Protein AF-A0AAV4X9Y1-F1 (afdb_monomer)

Foldseek 3Di:
DDDDPDDDDPPDQQDPPDPPDRWAFPDWDDDDQWIWTQTPVRDTDIDGHDPDPFDFPDWDDPVVVQWIWTDGQQWTFIARNPPRDTDPDDDTGGQFPDKDFQPDPPDPDPLNGWIWTDHVPDTDTDD

Mean predicted aligned error: 12.54 Å

Secondary structure (DSSP, 8-state):
----------SSS---SBTTB-PPEEEEEEETTEEEEEETTS-EEEEE-----S-EEEEEEEGGGTEEEEEETTEEEEEETTT-PBP--S---BSEEEEEE-----SS-TTTT-EEEEETTEEEEE-

Radius of gyration: 18.81 Å; Cα contacts (8 Å, |Δi|>4): 196; chains: 1; bounding box: 48×32×61 Å

Structure (mmCIF, N/CA/C/O backbone):
data_AF-A0AAV4X9Y1-F1
#
_entry.id   AF-A0AAV4X9Y1-F1
#
loop_
_atom_site.group_PDB
_atom_site.id
_atom_site.type_symbol
_atom_site.label_atom_id
_atom_site.label_alt_id
_atom_site.label_comp_id
_atom_site.label_asym_id
_atom_site.label_entity_id
_atom_site.label_seq_id
_atom_site.pdbx_PDB_ins_code
_atom_site.Cartn_x
_atom_site.Cartn_y
_atom_site.Cartn_z
_atom_site.occupancy
_atom_site.B_iso_or_equiv
_atom_site.auth_seq_id
_atom_site.auth_comp_id
_atom_site.auth_asym_id
_atom_site.auth_atom_id
_atom_site.pdbx_PDB_model_num
ATOM 1 N N . MET A 1 1 ? 11.148 -13.632 30.028 1.00 39.12 1 MET A N 1
ATOM 2 C CA . MET A 1 1 ? 10.517 -14.683 29.201 1.00 39.12 1 MET A CA 1
ATOM 3 C C . MET A 1 1 ? 10.091 -14.041 27.893 1.00 39.12 1 MET A C 1
ATOM 5 O O . MET A 1 1 ? 9.369 -13.057 27.951 1.00 39.12 1 MET A O 1
ATOM 9 N N . THR A 1 2 ? 10.579 -14.520 26.749 1.00 43.28 2 THR A N 1
ATOM 10 C CA . THR A 1 2 ? 10.185 -14.026 25.421 1.00 43.28 2 THR A CA 1
ATOM 11 C C . THR A 1 2 ? 9.237 -15.043 24.791 1.00 43.28 2 THR A C 1
ATOM 13 O O . THR A 1 2 ? 9.587 -16.207 24.622 1.00 43.28 2 THR A O 1
ATOM 16 N N . VAL A 1 3 ? 8.006 -14.624 24.504 1.00 45.28 3 VAL A N 1
ATOM 17 C CA . VAL A 1 3 ? 7.013 -15.457 23.816 1.00 45.28 3 VAL A CA 1
ATOM 18 C C . VAL A 1 3 ? 7.134 -15.163 22.326 1.00 45.28 3 VAL A C 1
ATOM 20 O O . VAL A 1 3 ? 6.865 -14.043 21.900 1.00 45.28 3 VAL A O 1
ATOM 23 N N . LYS A 1 4 ? 7.564 -16.150 21.536 1.00 42.88 4 LYS A N 1
ATOM 24 C CA . LYS A 1 4 ? 7.565 -16.066 20.071 1.00 42.88 4 LYS A CA 1
ATOM 25 C C . LYS A 1 4 ? 6.258 -16.691 19.574 1.00 42.88 4 LYS A C 1
ATOM 27 O O . LYS A 1 4 ? 6.079 -17.896 19.701 1.00 42.88 4 LYS A O 1
ATOM 32 N N . ALA A 1 5 ? 5.318 -15.863 19.114 1.00 62.59 5 ALA A N 1
ATOM 33 C CA . ALA A 1 5 ? 3.962 -16.304 18.768 1.00 62.59 5 ALA A CA 1
ATOM 34 C C . ALA A 1 5 ? 3.871 -16.983 17.388 1.00 62.59 5 ALA A C 1
ATOM 36 O O . ALA A 1 5 ? 3.032 -17.856 17.193 1.00 62.59 5 ALA A O 1
ATOM 37 N N . PHE A 1 6 ? 4.728 -16.597 16.441 1.00 53.50 6 PHE A N 1
ATOM 38 C CA . PHE A 1 6 ? 4.834 -17.211 15.118 1.00 53.50 6 PHE A CA 1
ATOM 39 C C . PHE A 1 6 ? 6.175 -16.854 14.468 1.00 53.50 6 PHE A C 1
ATOM 41 O O . PHE A 1 6 ? 6.837 -15.891 14.866 1.00 53.50 6 PHE A O 1
ATOM 48 N N . ASP A 1 7 ? 6.551 -17.630 13.455 1.00 51.91 7 ASP A N 1
ATOM 49 C CA . ASP A 1 7 ? 7.660 -17.321 12.561 1.00 51.91 7 ASP A CA 1
ATOM 50 C C . ASP A 1 7 ? 7.124 -16.626 11.305 1.00 51.91 7 ASP A C 1
ATOM 52 O O . ASP A 1 7 ? 6.145 -17.066 10.698 1.00 51.91 7 ASP A O 1
ATOM 56 N N . LEU A 1 8 ? 7.759 -15.520 10.920 1.00 46.84 8 LEU A N 1
ATOM 57 C CA . LEU A 1 8 ? 7.492 -14.877 9.640 1.00 46.84 8 LEU A CA 1
ATOM 58 C C . LEU A 1 8 ? 8.084 -15.752 8.533 1.00 46.84 8 LEU A C 1
ATOM 60 O O . LEU A 1 8 ? 9.302 -15.878 8.415 1.00 46.84 8 LEU A O 1
ATOM 64 N N . VAL A 1 9 ? 7.216 -16.353 7.723 1.00 52.69 9 VAL A N 1
ATOM 65 C CA . VAL A 1 9 ? 7.615 -17.092 6.524 1.00 52.69 9 VAL A CA 1
ATOM 66 C C . VAL A 1 9 ? 7.432 -16.167 5.321 1.00 52.69 9 VAL A C 1
ATOM 68 O O . VAL A 1 9 ? 6.311 -15.713 5.078 1.00 52.69 9 VAL A O 1
ATOM 71 N N . PRO A 1 10 ? 8.497 -15.857 4.561 1.00 51.47 10 PRO A N 1
ATOM 72 C CA . PRO A 1 10 ? 8.371 -15.079 3.337 1.00 51.47 10 PRO A CA 1
ATOM 73 C C . PRO A 1 10 ? 7.415 -15.779 2.362 1.00 51.47 10 PRO A C 1
ATOM 75 O O . PRO A 1 10 ? 7.686 -16.889 1.914 1.00 51.47 10 PRO A O 1
ATOM 78 N N . ALA A 1 11 ? 6.291 -15.135 2.037 1.00 48.62 11 ALA A N 1
ATOM 79 C CA . ALA A 1 11 ? 5.310 -15.673 1.088 1.00 48.62 11 ALA A CA 1
ATOM 80 C C . ALA A 1 11 ? 5.760 -15.541 -0.382 1.00 48.62 11 ALA A C 1
ATOM 82 O O . ALA A 1 11 ? 5.211 -16.195 -1.262 1.00 48.62 11 ALA A O 1
ATOM 83 N N . VAL A 1 12 ? 6.762 -14.695 -0.641 1.00 52.09 12 VAL A N 1
ATOM 84 C CA . VAL A 1 12 ? 7.398 -14.470 -1.945 1.00 52.09 12 VAL A CA 1
ATOM 85 C C . VAL A 1 12 ? 8.909 -14.571 -1.756 1.00 52.09 12 VAL A C 1
ATOM 87 O O . VAL A 1 12 ? 9.444 -14.082 -0.756 1.00 52.09 12 VAL A O 1
ATOM 90 N N . GLU A 1 13 ? 9.602 -15.206 -2.705 1.00 49.47 13 GLU A N 1
ATOM 91 C CA . GLU A 1 13 ? 11.065 -15.217 -2.743 1.00 49.47 13 GLU A CA 1
ATOM 92 C C . GLU A 1 13 ? 11.581 -13.774 -2.737 1.00 49.47 13 GLU A C 1
ATOM 94 O O . GLU A 1 13 ? 11.299 -13.013 -3.656 1.00 49.47 13 GLU A O 1
ATOM 99 N N . ARG A 1 14 ? 12.272 -13.410 -1.646 1.00 49.88 14 ARG A N 1
ATOM 100 C CA . ARG A 1 14 ? 13.021 -12.163 -1.395 1.00 49.88 14 ARG A CA 1
ATOM 101 C C . ARG A 1 14 ? 12.852 -11.100 -2.487 1.00 49.88 14 ARG A C 1
ATOM 103 O O . ARG A 1 14 ? 13.540 -11.135 -3.504 1.00 49.88 14 ARG A O 1
ATOM 110 N N . VAL A 1 15 ? 11.984 -10.125 -2.232 1.00 46.59 15 VAL A N 1
ATOM 111 C CA . VAL A 1 15 ? 11.816 -8.963 -3.110 1.00 46.59 15 VAL A CA 1
ATOM 112 C C . VAL A 1 15 ? 13.149 -8.210 -3.174 1.00 46.59 15 VAL A C 1
ATOM 114 O O . VAL A 1 15 ? 13.586 -7.630 -2.181 1.00 46.59 15 VAL A O 1
ATOM 117 N N . SER A 1 16 ? 13.822 -8.236 -4.325 1.00 49.78 16 SER A N 1
ATOM 118 C CA . SER A 1 16 ? 14.954 -7.355 -4.605 1.00 49.78 16 SER A CA 1
ATOM 119 C C . SER A 1 16 ? 14.402 -5.986 -4.988 1.00 49.78 16 SER A C 1
ATOM 121 O O . SER A 1 16 ? 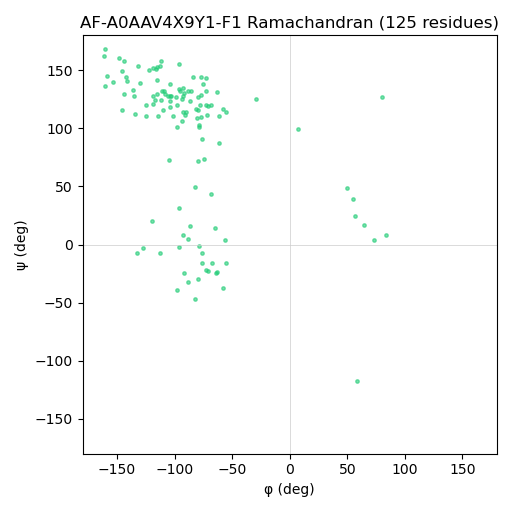13.917 -5.791 -6.100 1.00 49.78 16 SER A O 1
ATOM 123 N N . TRP A 1 17 ? 14.449 -5.035 -4.058 1.00 52.91 17 TRP A N 1
ATOM 124 C CA . TRP A 1 17 ? 13.956 -3.666 -4.274 1.00 52.91 17 TRP A CA 1
ATOM 125 C C . TRP A 1 17 ? 14.812 -2.892 -5.292 1.00 52.91 17 TRP A C 1
ATOM 127 O O . TRP A 1 17 ? 14.384 -1.879 -5.835 1.00 52.91 17 TRP A O 1
ATOM 137 N N . THR A 1 18 ? 16.017 -3.394 -5.570 1.00 48.19 18 THR A N 1
ATOM 138 C CA . THR A 1 18 ? 16.929 -2.968 -6.635 1.00 48.19 18 THR A CA 1
ATOM 139 C C . THR A 1 18 ? 17.666 -4.210 -7.145 1.00 48.19 18 THR A C 1
ATOM 141 O O . THR A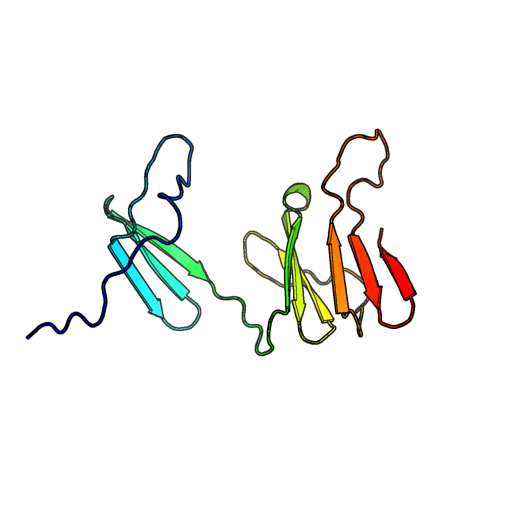 1 18 ? 17.917 -5.119 -6.351 1.00 48.19 18 THR A O 1
ATOM 144 N N . ASP A 1 19 ? 18.052 -4.258 -8.425 1.00 52.06 19 ASP A N 1
ATOM 145 C CA . ASP A 1 19 ? 18.670 -5.420 -9.109 1.00 52.06 19 ASP A CA 1
ATOM 146 C C . ASP A 1 19 ? 19.962 -5.985 -8.466 1.00 52.06 19 ASP A C 1
ATOM 148 O O . ASP A 1 19 ? 20.596 -6.889 -9.010 1.00 52.06 19 ASP A O 1
ATOM 152 N N . LYS A 1 20 ? 20.404 -5.465 -7.313 1.00 51.91 20 LYS A N 1
ATOM 153 C CA . LYS A 1 20 ? 21.659 -5.853 -6.657 1.00 51.91 20 LYS A CA 1
ATOM 154 C C . LYS A 1 20 ? 21.569 -6.145 -5.158 1.00 51.91 20 LYS A C 1
ATOM 156 O O . LYS A 1 20 ? 22.556 -6.634 -4.615 1.00 51.91 20 LYS A O 1
ATOM 161 N N . VAL A 1 21 ? 20.438 -5.911 -4.483 1.00 55.72 21 VAL A N 1
ATOM 162 C CA . VAL A 1 21 ? 20.337 -6.137 -3.027 1.00 55.72 21 VAL A CA 1
ATOM 163 C C . VAL A 1 21 ? 19.182 -7.079 -2.707 1.00 55.72 21 VAL A C 1
ATOM 165 O O . VAL A 1 21 ? 18.008 -6.739 -2.851 1.00 55.72 21 VAL A O 1
ATOM 168 N N . LYS A 1 22 ? 19.533 -8.291 -2.269 1.00 61.91 22 LYS A N 1
ATOM 169 C CA . LYS A 1 22 ? 18.597 -9.238 -1.658 1.00 61.91 22 LYS A CA 1
ATOM 170 C C . LYS A 1 22 ? 18.320 -8.763 -0.234 1.00 61.91 22 LYS A C 1
ATOM 172 O O . LYS A 1 22 ? 19.060 -9.139 0.659 1.00 61.91 22 LYS A O 1
ATOM 177 N N . THR A 1 23 ? 17.292 -7.946 -0.042 1.00 68.31 23 THR A N 1
ATOM 178 C CA . THR A 1 23 ? 16.899 -7.471 1.290 1.00 68.31 23 THR A CA 1
ATOM 179 C C . THR A 1 23 ? 16.148 -8.568 2.044 1.00 68.31 23 THR A C 1
ATOM 181 O O . THR A 1 23 ? 15.190 -9.144 1.519 1.00 68.31 23 THR A O 1
ATOM 184 N N . VAL A 1 24 ? 16.568 -8.868 3.274 1.00 80.56 24 VAL A N 1
ATOM 185 C CA . VAL A 1 24 ? 15.875 -9.815 4.165 1.00 80.56 24 VAL A CA 1
ATOM 186 C C . VAL A 1 24 ? 15.109 -9.040 5.231 1.00 80.56 24 VAL A C 1
ATOM 188 O O . VAL A 1 24 ? 15.695 -8.249 5.961 1.00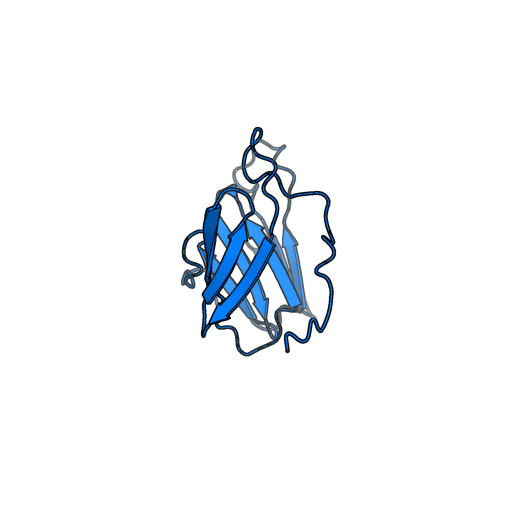 80.56 24 VAL A O 1
ATOM 191 N N . VAL A 1 25 ? 13.796 -9.263 5.327 1.00 86.62 25 VAL A N 1
ATOM 192 C CA . VAL A 1 25 ? 12.965 -8.693 6.398 1.00 86.62 25 VAL A CA 1
ATOM 193 C C . VAL A 1 25 ? 13.174 -9.504 7.676 1.00 86.62 25 VAL A C 1
ATOM 195 O O . VAL A 1 25 ? 12.888 -10.698 7.694 1.00 86.62 25 VAL A O 1
ATOM 198 N N . GLU A 1 26 ? 13.650 -8.854 8.734 1.00 89.12 26 GLU A N 1
ATOM 199 C CA . GLU A 1 26 ? 13.896 -9.456 10.055 1.00 89.12 26 GLU A CA 1
ATOM 200 C C . GLU A 1 26 ? 12.736 -9.192 11.019 1.00 89.12 26 GLU A C 1
ATOM 202 O O . GLU A 1 26 ? 12.340 -10.060 11.797 1.00 89.12 26 GLU A O 1
ATOM 207 N N . CYS A 1 27 ? 12.164 -7.986 10.968 1.00 87.00 27 CYS A N 1
ATOM 208 C CA . CYS A 1 27 ? 11.064 -7.598 11.839 1.00 87.00 27 CYS A CA 1
ATOM 209 C C . CYS A 1 27 ? 10.114 -6.602 11.170 1.00 87.00 27 CYS A C 1
ATOM 211 O O . CYS A 1 27 ? 10.439 -5.943 10.181 1.00 87.00 27 CYS A O 1
ATOM 213 N N . LEU A 1 28 ? 8.905 -6.521 11.717 1.00 92.19 28 LEU A N 1
ATOM 214 C CA . LEU A 1 28 ? 7.827 -5.687 11.211 1.00 92.19 28 LEU A CA 1
ATOM 215 C C . LEU A 1 28 ? 7.031 -5.145 12.396 1.00 92.19 28 LEU A C 1
ATOM 217 O O . LEU A 1 28 ? 6.621 -5.913 13.265 1.00 92.19 28 LEU A O 1
ATOM 221 N N . GLU A 1 29 ? 6.811 -3.835 12.429 1.00 93.31 29 GLU A N 1
ATOM 222 C CA . GLU A 1 29 ? 6.047 -3.176 13.486 1.00 93.31 29 GLU A CA 1
ATOM 223 C C . GLU A 1 29 ? 5.071 -2.164 12.889 1.00 93.31 29 GLU A C 1
ATOM 225 O O . GLU A 1 29 ? 5.444 -1.293 12.102 1.00 93.31 29 GLU A O 1
ATOM 230 N N . SER A 1 30 ? 3.799 -2.268 13.270 1.00 90.50 30 SER A N 1
ATOM 231 C CA . SER A 1 30 ? 2.773 -1.297 12.897 1.00 90.50 30 SER A CA 1
ATOM 232 C C . SER A 1 30 ? 2.528 -0.314 14.037 1.00 90.50 30 SER A C 1
ATOM 234 O O . SER A 1 30 ? 2.183 -0.733 15.141 1.00 90.50 30 SER A O 1
ATOM 236 N N . CYS A 1 31 ? 2.608 0.987 13.759 1.00 89.75 31 CYS A N 1
ATOM 237 C CA . CYS A 1 31 ? 2.263 2.038 14.712 1.00 89.75 31 CYS A CA 1
ATOM 238 C C . CYS A 1 31 ? 1.398 3.108 14.036 1.00 89.75 31 CYS A C 1
ATOM 240 O O . CYS A 1 31 ? 1.841 3.845 13.148 1.00 89.75 31 CYS A O 1
ATOM 242 N N . GLY A 1 32 ? 0.130 3.188 14.447 1.00 87.88 32 GLY A N 1
ATOM 243 C CA . GLY A 1 32 ? -0.850 4.088 13.845 1.00 87.88 32 GLY A CA 1
ATOM 244 C C . GLY A 1 32 ? -1.030 3.816 12.349 1.00 87.88 32 GLY A C 1
ATOM 245 O O . GLY A 1 32 ? -1.462 2.738 11.953 1.00 87.88 32 GLY A O 1
ATOM 246 N N . LYS A 1 33 ? -0.695 4.809 11.516 1.00 82.88 33 LYS A N 1
ATOM 247 C CA . LYS A 1 33 ? -0.790 4.733 10.045 1.00 82.88 33 LYS A CA 1
ATOM 248 C C . LYS A 1 33 ? 0.506 4.268 9.384 1.00 82.88 33 LYS A C 1
ATOM 250 O O . LYS A 1 33 ? 0.627 4.368 8.169 1.00 82.88 33 LYS A O 1
ATOM 255 N N . ASN A 1 34 ? 1.480 3.835 10.173 1.00 85.88 34 ASN A N 1
ATOM 256 C CA . ASN A 1 34 ? 2.814 3.525 9.699 1.00 85.88 34 ASN A CA 1
ATOM 257 C C . ASN A 1 34 ? 3.100 2.042 9.882 1.00 85.88 34 ASN A C 1
ATOM 259 O O . ASN A 1 34 ? 2.732 1.442 10.895 1.00 85.88 34 ASN A O 1
ATOM 263 N N . LEU A 1 35 ? 3.795 1.485 8.904 1.00 89.75 35 LEU A N 1
ATOM 264 C CA . LEU A 1 35 ? 4.371 0.160 8.943 1.00 89.75 35 LEU A CA 1
ATOM 265 C C . LEU A 1 35 ? 5.881 0.297 8.794 1.00 89.75 35 LEU A C 1
ATOM 267 O O . LEU A 1 35 ? 6.363 0.844 7.802 1.00 89.75 35 LEU A O 1
ATOM 271 N N . TYR A 1 36 ? 6.610 -0.187 9.788 1.00 91.00 36 TYR A N 1
ATOM 272 C CA . TYR A 1 36 ? 8.061 -0.197 9.806 1.00 91.00 36 TYR A CA 1
ATOM 273 C C . TYR A 1 36 ? 8.548 -1.606 9.514 1.00 91.00 36 TYR A C 1
ATOM 275 O O . TYR A 1 36 ? 8.120 -2.561 10.160 1.00 91.00 36 TYR A O 1
ATOM 283 N N . VAL A 1 37 ? 9.439 -1.727 8.539 1.00 91.81 37 VAL A N 1
ATOM 284 C CA . VAL A 1 37 ? 10.065 -2.986 8.144 1.00 91.81 37 VAL A CA 1
ATOM 285 C C . VAL A 1 37 ? 11.547 -2.887 8.465 1.00 91.81 37 VAL A C 1
ATOM 287 O O . VAL A 1 37 ? 12.269 -2.107 7.844 1.00 91.81 37 VAL A O 1
ATOM 290 N N . GLY A 1 38 ? 11.987 -3.655 9.456 1.00 90.12 38 GLY A N 1
ATOM 291 C CA . GLY A 1 38 ? 13.394 -3.804 9.796 1.00 90.12 38 GLY A CA 1
ATOM 292 C C . GLY A 1 38 ? 14.029 -4.890 8.939 1.00 90.12 38 GLY A C 1
ATOM 293 O O . GLY A 1 38 ? 13.482 -5.985 8.788 1.00 90.12 38 GLY A O 1
ATOM 294 N N . THR A 1 39 ? 15.183 -4.573 8.367 1.00 86.69 39 THR A N 1
ATOM 295 C CA . THR A 1 39 ? 15.916 -5.456 7.454 1.00 86.69 39 THR A CA 1
ATOM 296 C C . THR A 1 39 ? 17.223 -5.944 8.079 1.00 86.69 39 THR A C 1
ATOM 298 O O . THR A 1 39 ? 17.756 -5.298 8.985 1.00 86.69 39 THR A O 1
ATOM 301 N N . GLN A 1 40 ? 17.758 -7.068 7.598 1.00 86.56 40 GLN A N 1
ATOM 302 C CA . GLN A 1 40 ? 19.026 -7.636 8.077 1.00 86.56 40 GLN A CA 1
ATOM 303 C C . GLN A 1 40 ? 20.225 -6.712 7.802 1.00 86.56 40 GLN A C 1
ATOM 305 O O . GLN A 1 40 ? 21.231 -6.750 8.505 1.00 86.56 40 GLN A O 1
ATOM 310 N N . GLU A 1 41 ? 20.105 -5.841 6.805 1.00 84.44 41 GLU A N 1
ATOM 311 C CA . GLU A 1 41 ? 21.123 -4.883 6.384 1.00 84.44 41 GLU A CA 1
ATOM 312 C C . GLU A 1 41 ? 21.064 -3.560 7.175 1.00 84.44 41 GLU A C 1
ATOM 314 O O . GLU A 1 41 ? 21.641 -2.558 6.756 1.00 84.44 41 GLU A O 1
ATOM 319 N N . CYS A 1 42 ? 20.369 -3.546 8.320 1.00 83.31 42 CYS A N 1
ATOM 320 C CA . CYS A 1 42 ? 20.184 -2.388 9.203 1.00 83.31 42 CYS A CA 1
ATOM 321 C C . CYS A 1 42 ? 19.392 -1.216 8.591 1.00 83.31 42 CYS A C 1
ATOM 323 O O . CYS A 1 42 ? 19.412 -0.113 9.144 1.00 83.31 42 CYS A O 1
ATOM 325 N N . PHE A 1 43 ? 18.657 -1.424 7.494 1.00 83.50 43 PHE A N 1
ATOM 326 C CA . PHE A 1 43 ? 17.687 -0.438 7.013 1.00 83.50 43 PHE A CA 1
ATOM 327 C C . PHE A 1 43 ? 16.351 -0.580 7.740 1.00 83.50 43 PHE A C 1
ATOM 329 O O . PHE A 1 43 ? 15.890 -1.693 8.008 1.00 83.50 43 PHE A O 1
ATOM 336 N N . VAL A 1 44 ? 15.706 0.563 7.974 1.00 87.38 44 VAL A N 1
ATOM 337 C CA . VAL A 1 44 ? 14.296 0.652 8.359 1.00 87.38 44 VAL A CA 1
ATOM 338 C C . VAL A 1 44 ? 13.533 1.237 7.182 1.00 87.38 44 VAL A C 1
ATOM 340 O O . VAL A 1 44 ? 13.765 2.382 6.797 1.00 87.38 44 VAL A O 1
ATOM 343 N N . ILE A 1 45 ? 12.628 0.450 6.609 1.00 85.62 45 ILE A N 1
ATOM 344 C CA . ILE A 1 45 ? 11.749 0.898 5.532 1.00 85.62 45 ILE A CA 1
ATOM 345 C C . ILE 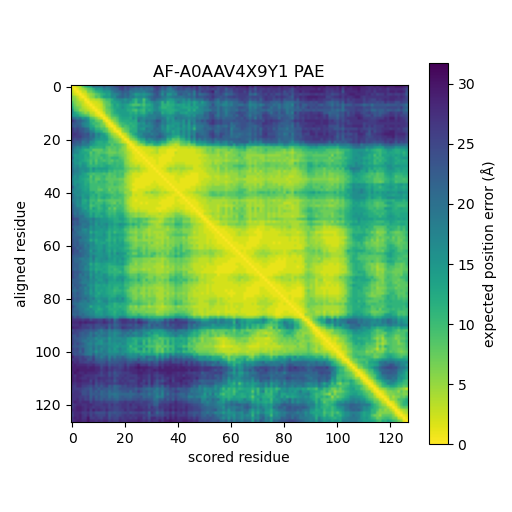A 1 45 ? 10.416 1.315 6.142 1.00 85.62 45 ILE A C 1
ATOM 347 O O . ILE A 1 45 ? 9.861 0.620 6.993 1.00 85.62 45 ILE A O 1
ATOM 351 N N . HIS A 1 46 ? 9.909 2.465 5.714 1.00 85.94 46 HIS A N 1
ATOM 352 C CA . HIS A 1 46 ? 8.671 3.047 6.212 1.00 85.94 46 HIS A CA 1
ATOM 353 C C . HIS A 1 46 ? 7.606 3.026 5.118 1.00 85.94 46 HIS A C 1
ATOM 355 O O . HIS A 1 46 ? 7.809 3.570 4.036 1.00 85.94 46 HIS A O 1
ATOM 361 N N . TYR A 1 47 ? 6.459 2.421 5.423 1.00 84.31 47 TYR A N 1
ATOM 362 C CA . TYR A 1 47 ? 5.252 2.505 4.605 1.00 84.31 47 TYR A CA 1
ATOM 363 C C . TYR A 1 47 ? 4.141 3.196 5.377 1.00 84.31 47 TYR A C 1
ATOM 365 O O . TYR A 1 47 ? 4.046 3.101 6.603 1.00 84.31 47 TYR A O 1
ATOM 373 N N . LYS A 1 48 ? 3.254 3.852 4.634 1.00 81.31 48 LYS A N 1
ATOM 374 C CA . LYS A 1 48 ? 2.055 4.491 5.161 1.00 81.31 48 LYS A CA 1
ATOM 375 C C . LYS A 1 48 ? 0.822 3.728 4.693 1.00 81.31 48 LYS A C 1
ATOM 377 O O . LYS A 1 48 ? 0.690 3.420 3.512 1.00 81.31 48 LYS A O 1
ATOM 382 N N . TYR A 1 49 ? -0.088 3.438 5.613 1.00 82.69 49 TYR A N 1
ATOM 383 C CA . TYR A 1 49 ? -1.381 2.864 5.275 1.00 82.69 49 TYR A CA 1
ATOM 384 C C . TYR A 1 49 ? -2.286 3.899 4.622 1.00 82.69 49 TYR A C 1
ATOM 386 O O . TYR A 1 49 ? -2.336 5.067 5.016 1.00 82.69 49 TYR A O 1
ATOM 394 N N . LEU A 1 50 ? -3.065 3.421 3.663 1.00 82.00 50 LEU A N 1
ATOM 395 C CA . LEU A 1 50 ? -4.145 4.176 3.067 1.00 82.00 50 LEU A CA 1
ATOM 396 C C . LEU A 1 50 ? -5.379 4.142 3.984 1.00 82.00 50 LEU A C 1
ATOM 398 O O . LEU A 1 50 ? -5.853 3.073 4.363 1.00 82.00 50 LEU A O 1
ATOM 402 N N . GLU A 1 51 ? -5.931 5.306 4.322 1.00 78.88 51 GLU A N 1
ATOM 403 C CA . GLU A 1 51 ? -7.044 5.439 5.278 1.00 78.88 51 GLU A CA 1
ATOM 404 C C . GLU A 1 51 ? -8.433 5.187 4.674 1.00 78.88 51 GLU A C 1
ATOM 406 O O . GLU A 1 51 ? -9.376 5.963 4.856 1.00 78.88 51 GLU A O 1
ATOM 411 N N . ILE A 1 52 ? -8.591 4.084 3.953 1.00 82.56 52 ILE A N 1
ATOM 412 C CA . ILE A 1 52 ? -9.898 3.683 3.443 1.00 82.56 52 ILE A CA 1
ATOM 413 C C . ILE A 1 52 ? -10.573 2.780 4.480 1.00 82.56 52 ILE A C 1
ATOM 415 O O . ILE A 1 52 ? -10.140 1.666 4.746 1.00 82.56 52 ILE A O 1
ATOM 419 N N . LYS A 1 53 ? -11.675 3.269 5.062 1.00 85.06 53 LYS A N 1
ATOM 420 C CA . LYS A 1 53 ? -12.462 2.560 6.096 1.00 85.06 53 LYS A CA 1
ATOM 421 C C . LYS A 1 53 ? -13.356 1.438 5.554 1.00 85.06 53 LYS A C 1
ATOM 423 O O . LYS A 1 53 ? -14.011 0.747 6.325 1.00 85.06 53 LYS A O 1
ATOM 428 N N . LYS A 1 54 ? -13.448 1.322 4.234 1.00 88.44 54 LYS A N 1
ATOM 429 C CA . LYS A 1 54 ? -14.305 0.380 3.513 1.00 88.44 54 LYS A CA 1
ATOM 430 C C . LYS A 1 54 ? -13.425 -0.650 2.783 1.00 88.44 54 LYS A C 1
ATOM 432 O O . LYS A 1 54 ? -12.274 -0.343 2.479 1.00 88.44 54 LYS A O 1
ATOM 437 N N . PRO A 1 55 ? -13.916 -1.868 2.512 1.00 87.44 55 PRO A N 1
ATOM 438 C CA . PRO A 1 55 ? -13.105 -2.897 1.870 1.00 87.44 55 PRO A CA 1
ATOM 439 C C . PRO A 1 55 ? -12.677 -2.467 0.462 1.00 87.44 55 PRO A C 1
ATOM 441 O O . PRO A 1 55 ? -13.501 -2.041 -0.350 1.00 87.44 55 PRO A O 1
ATOM 444 N N . ILE A 1 56 ? -11.383 -2.604 0.175 1.00 90.75 56 ILE A N 1
ATOM 445 C CA . ILE A 1 56 ? -10.837 -2.440 -1.173 1.00 90.75 56 ILE A CA 1
ATOM 446 C C . ILE A 1 56 ? -11.105 -3.740 -1.935 1.00 90.75 56 ILE A C 1
ATOM 448 O O . ILE A 1 56 ? -10.586 -4.788 -1.557 1.00 90.75 56 ILE A O 1
ATOM 452 N N . THR A 1 57 ? -11.920 -3.685 -2.989 1.00 91.25 57 THR A N 1
ATOM 453 C CA . THR A 1 57 ? -12.281 -4.863 -3.799 1.00 91.25 57 THR A CA 1
ATOM 454 C C . THR A 1 57 ? -11.348 -5.076 -4.983 1.00 91.25 57 THR A C 1
ATOM 456 O O . THR A 1 57 ? -11.208 -6.200 -5.458 1.00 91.25 57 THR A O 1
ATOM 459 N N . LEU A 1 58 ? -10.692 -4.016 -5.462 1.00 89.00 58 LEU A N 1
ATOM 460 C CA . LEU A 1 58 ? -9.726 -4.097 -6.553 1.00 89.00 58 LEU A CA 1
ATOM 461 C C . LEU A 1 58 ? -8.706 -2.959 -6.462 1.00 89.00 58 LEU A C 1
ATOM 463 O O . LEU A 1 58 ? -9.065 -1.820 -6.174 1.00 89.00 58 LEU A O 1
ATOM 467 N N . LEU A 1 59 ? -7.439 -3.261 -6.743 1.00 89.94 59 LEU A N 1
ATOM 468 C CA . LEU A 1 59 ? -6.350 -2.288 -6.791 1.00 89.94 59 LEU A CA 1
ATOM 469 C C . LEU A 1 59 ? -5.478 -2.557 -8.018 1.00 89.94 59 LEU A C 1
ATOM 471 O O . LEU A 1 59 ? -5.096 -3.700 -8.272 1.00 89.94 59 LEU A O 1
ATOM 475 N N . LYS A 1 60 ? -5.156 -1.508 -8.779 1.00 88.12 60 LYS A N 1
ATOM 476 C CA . LYS A 1 60 ? -4.257 -1.592 -9.937 1.00 88.12 60 LYS A CA 1
ATOM 477 C C . LYS A 1 60 ? -3.357 -0.364 -10.029 1.00 88.12 60 LYS A C 1
ATOM 479 O O . LYS A 1 60 ? -3.803 0.762 -9.813 1.00 88.12 60 LYS A O 1
ATOM 484 N N . ALA A 1 61 ? -2.100 -0.592 -10.389 1.00 86.88 61 ALA A N 1
ATOM 485 C CA . ALA A 1 61 ? -1.117 0.455 -10.621 1.00 86.88 61 ALA A CA 1
ATOM 486 C C . ALA A 1 61 ? -1.161 0.937 -12.078 1.00 86.88 61 ALA A C 1
ATOM 488 O O . ALA A 1 61 ? -1.127 0.141 -13.010 1.00 86.88 61 ALA A O 1
ATOM 489 N N . LEU A 1 62 ? -1.182 2.253 -12.261 1.00 81.25 62 LEU A N 1
ATOM 490 C CA . LEU A 1 62 ? -0.937 2.946 -13.521 1.00 81.25 62 LEU A CA 1
ATOM 491 C C . LEU A 1 62 ? 0.461 3.566 -13.445 1.00 81.25 62 LEU A C 1
ATOM 493 O O . LEU A 1 62 ? 0.609 4.778 -13.266 1.00 81.25 62 LEU A O 1
ATOM 497 N N . SER A 1 63 ? 1.491 2.721 -13.523 1.00 79.19 63 SER A N 1
ATOM 498 C CA . SER A 1 63 ? 2.874 3.112 -13.219 1.00 79.19 63 SER A CA 1
ATOM 499 C C . SER A 1 63 ? 3.385 4.265 -14.085 1.00 79.19 63 SER A C 1
ATOM 501 O O . SER A 1 63 ? 4.047 5.157 -13.568 1.00 79.19 63 SER A O 1
ATOM 503 N N . ALA A 1 64 ? 3.017 4.330 -15.369 1.00 77.31 64 ALA A N 1
ATOM 504 C CA . ALA A 1 64 ? 3.438 5.435 -16.238 1.00 77.31 64 ALA A CA 1
ATOM 505 C C . ALA A 1 64 ? 2.766 6.777 -15.916 1.00 77.31 64 ALA A C 1
ATOM 507 O O . ALA A 1 64 ? 3.292 7.828 -16.265 1.00 77.31 64 ALA A O 1
ATOM 508 N N . LEU A 1 65 ? 1.602 6.748 -15.263 1.00 77.56 65 LEU A N 1
ATOM 509 C CA . LEU A 1 65 ? 0.903 7.952 -14.814 1.00 77.56 65 LEU A CA 1
ATOM 510 C C . LEU A 1 65 ? 1.210 8.280 -13.353 1.00 77.56 65 LEU A C 1
ATOM 512 O O . LEU A 1 65 ? 0.710 9.286 -12.852 1.00 77.56 65 LEU A O 1
ATOM 516 N N . ASN A 1 66 ? 1.999 7.441 -12.673 1.00 83.19 66 ASN A N 1
ATOM 517 C CA . ASN A 1 66 ? 2.265 7.533 -11.244 1.00 83.19 66 ASN A CA 1
ATOM 518 C C . ASN A 1 66 ? 0.968 7.549 -10.403 1.00 83.19 66 ASN A C 1
ATOM 520 O O . ASN A 1 66 ? 0.819 8.294 -9.432 1.00 83.19 66 ASN A O 1
ATOM 524 N N . ARG A 1 67 ? -0.013 6.738 -10.818 1.00 85.94 67 ARG A N 1
ATOM 525 C CA . ARG A 1 67 ? -1.339 6.650 -10.190 1.00 85.94 67 ARG A CA 1
ATOM 526 C C . ARG A 1 67 ? -1.634 5.232 -9.725 1.00 85.94 67 ARG A C 1
ATOM 528 O O . ARG A 1 67 ? -1.202 4.265 -10.345 1.00 85.94 67 ARG A O 1
ATOM 535 N N . ILE A 1 68 ? -2.429 5.106 -8.673 1.00 88.06 68 ILE A N 1
ATOM 536 C CA . ILE A 1 68 ? -3.036 3.850 -8.235 1.00 88.06 68 ILE A CA 1
ATOM 537 C C . ILE A 1 68 ? -4.552 4.018 -8.309 1.00 88.06 68 ILE A C 1
ATOM 539 O O . ILE A 1 68 ? -5.099 4.977 -7.768 1.00 88.06 68 ILE A O 1
ATOM 543 N N . LEU A 1 69 ? -5.228 3.089 -8.980 1.00 87.88 69 LEU A N 1
ATOM 544 C CA . LEU A 1 69 ? -6.683 2.984 -8.979 1.00 87.88 69 LEU A CA 1
ATOM 545 C C . LEU A 1 69 ? -7.117 2.015 -7.884 1.00 87.88 69 LEU A C 1
ATOM 547 O O . LEU A 1 69 ? -6.642 0.879 -7.832 1.00 87.88 69 LEU A O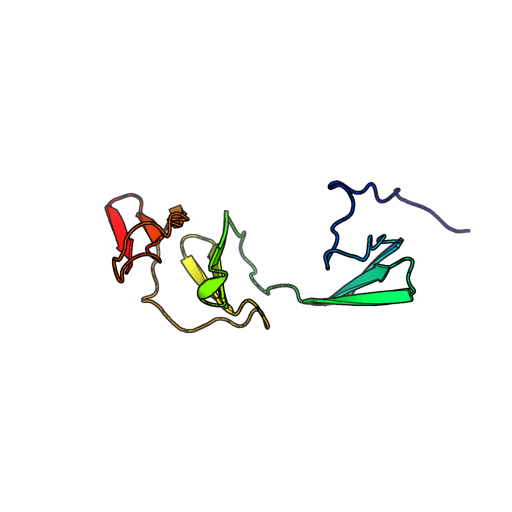 1
ATOM 551 N N . VAL A 1 70 ? -8.038 2.459 -7.034 1.00 89.38 70 VAL A N 1
ATOM 552 C CA . VAL A 1 70 ? -8.591 1.691 -5.919 1.00 89.38 70 VAL A CA 1
ATOM 553 C C . VAL A 1 70 ? -10.107 1.660 -6.046 1.00 89.38 70 VAL A C 1
ATOM 555 O O . VAL A 1 70 ? -10.754 2.703 -6.031 1.00 89.38 70 VAL A O 1
ATOM 558 N N . LEU A 1 71 ? -10.684 0.467 -6.154 1.00 88.81 71 LEU A N 1
ATOM 559 C CA . LEU A 1 71 ? -12.126 0.267 -6.104 1.00 88.81 71 LEU A CA 1
ATOM 560 C C . LEU A 1 71 ? -12.546 -0.065 -4.677 1.00 88.81 71 LEU A C 1
ATOM 562 O O . LEU A 1 71 ? -12.033 -1.004 -4.066 1.00 88.81 71 LEU A O 1
ATOM 566 N N . CYS A 1 72 ? -13.484 0.714 -4.152 1.00 89.19 72 CYS A N 1
ATOM 567 C CA . CYS A 1 72 ? -13.959 0.581 -2.789 1.00 89.19 72 CYS A CA 1
ATOM 568 C C . CYS A 1 72 ? -15.453 0.908 -2.697 1.00 89.19 72 CYS A C 1
ATOM 570 O O . CYS A 1 72 ? -15.865 2.046 -2.942 1.00 89.19 72 CYS A O 1
ATOM 572 N N . ASP A 1 73 ? -16.266 -0.089 -2.333 1.00 86.38 73 ASP A N 1
ATOM 573 C CA . ASP A 1 73 ? -17.722 0.048 -2.160 1.00 86.38 73 ASP A CA 1
ATOM 574 C C . ASP A 1 73 ? -18.406 0.739 -3.356 1.00 86.38 73 ASP A C 1
ATOM 576 O O . ASP A 1 73 ? -19.098 1.749 -3.220 1.00 86.38 73 ASP A O 1
ATOM 580 N N . GLY A 1 74 ? -18.089 0.273 -4.566 1.00 81.75 74 GLY A N 1
ATOM 581 C CA . GLY A 1 74 ? -18.622 0.839 -5.806 1.00 81.75 74 GLY A CA 1
ATOM 582 C C . GLY A 1 74 ? -18.045 2.199 -6.214 1.00 81.75 74 GLY A C 1
ATOM 583 O O . GLY A 1 74 ? -18.517 2.776 -7.192 1.00 81.75 74 GLY A O 1
ATOM 584 N N . ASN A 1 75 ? -17.061 2.736 -5.481 1.00 82.81 75 ASN A N 1
ATOM 585 C CA . ASN A 1 75 ? -16.403 4.008 -5.783 1.00 82.81 75 ASN A CA 1
ATOM 586 C C . ASN A 1 75 ? -14.978 3.768 -6.277 1.00 82.81 75 ASN A C 1
ATOM 588 O O . ASN A 1 75 ? -14.188 3.098 -5.610 1.00 82.81 75 ASN A O 1
ATOM 592 N N . LEU A 1 76 ? -14.636 4.382 -7.407 1.00 85.06 76 LEU A N 1
ATOM 593 C CA . LEU A 1 76 ? -13.264 4.426 -7.895 1.00 85.06 76 LEU A CA 1
ATOM 594 C C . LEU A 1 76 ? -12.527 5.619 -7.269 1.00 85.06 76 LEU A C 1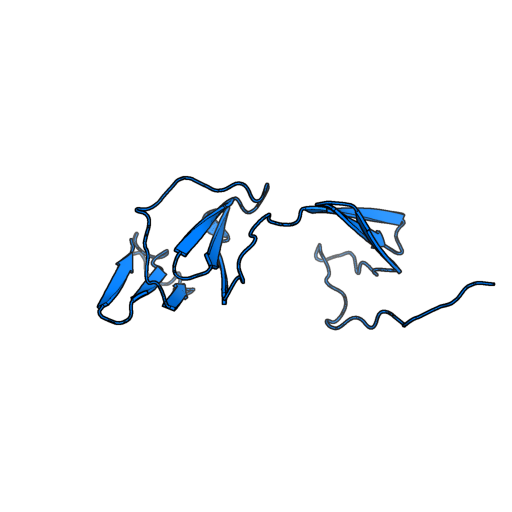
ATOM 596 O O . LEU A 1 76 ? -12.966 6.762 -7.386 1.00 85.06 76 LEU A O 1
ATOM 600 N N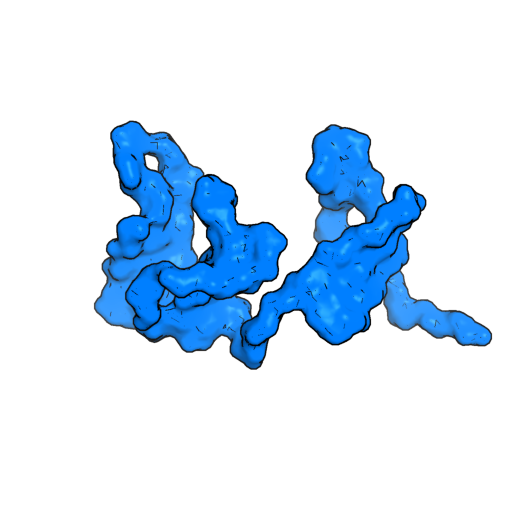 . ILE A 1 77 ? -11.410 5.348 -6.603 1.00 86.31 77 ILE A N 1
ATOM 601 C CA . ILE A 1 77 ? -10.531 6.332 -5.969 1.00 86.31 77 ILE A CA 1
ATOM 602 C C . ILE A 1 77 ? -9.191 6.292 -6.701 1.00 86.31 77 ILE A C 1
ATOM 604 O O . ILE A 1 77 ? -8.612 5.222 -6.883 1.00 86.31 77 ILE A O 1
ATOM 608 N N . VAL A 1 78 ? -8.693 7.457 -7.111 1.00 86.94 78 VAL A N 1
ATOM 609 C CA . VAL A 1 78 ? -7.372 7.599 -7.732 1.00 86.94 78 VAL A CA 1
ATOM 610 C C . VAL A 1 78 ? -6.411 8.178 -6.706 1.00 86.94 78 VAL A C 1
ATOM 612 O O . VAL A 1 78 ? -6.701 9.208 -6.101 1.00 86.94 78 VAL A O 1
ATOM 615 N N . LEU A 1 79 ? -5.272 7.526 -6.517 1.00 87.94 79 LEU A N 1
ATOM 616 C CA . LEU A 1 79 ? -4.224 7.948 -5.593 1.00 87.94 79 LEU A CA 1
ATOM 617 C C . LEU A 1 79 ? -2.933 8.218 -6.350 1.00 87.94 79 LEU A C 1
ATOM 619 O O . LEU A 1 79 ? -2.669 7.587 -7.374 1.00 87.94 79 LEU A O 1
ATOM 623 N N . ASN A 1 80 ? -2.106 9.107 -5.823 1.00 86.81 80 ASN A N 1
ATOM 624 C CA . ASN A 1 80 ? -0.716 9.227 -6.239 1.00 86.81 80 ASN A CA 1
ATOM 625 C C . ASN A 1 80 ? 0.100 8.065 -5.642 1.00 86.81 80 ASN A C 1
ATOM 627 O O . ASN A 1 80 ? -0.101 7.672 -4.495 1.00 86.81 80 ASN A O 1
ATOM 631 N N . MET A 1 81 ? 0.995 7.476 -6.435 1.00 86.12 81 MET A N 1
ATOM 632 C CA . MET A 1 81 ? 1.797 6.321 -6.015 1.00 86.12 81 MET A CA 1
ATOM 633 C C . MET A 1 81 ? 2.904 6.679 -5.001 1.00 86.12 81 MET A C 1
ATOM 635 O O . MET A 1 81 ? 3.342 5.794 -4.272 1.00 86.12 81 MET A O 1
ATOM 639 N N . PHE A 1 82 ? 3.338 7.944 -4.921 1.00 82.69 82 PHE A N 1
ATOM 640 C CA . PHE A 1 82 ? 4.412 8.374 -4.013 1.00 82.69 82 PHE A CA 1
ATOM 641 C C . PHE A 1 82 ? 3.933 8.631 -2.583 1.00 82.69 82 PHE A C 1
ATOM 643 O O . PHE A 1 82 ? 4.568 8.186 -1.631 1.00 82.69 82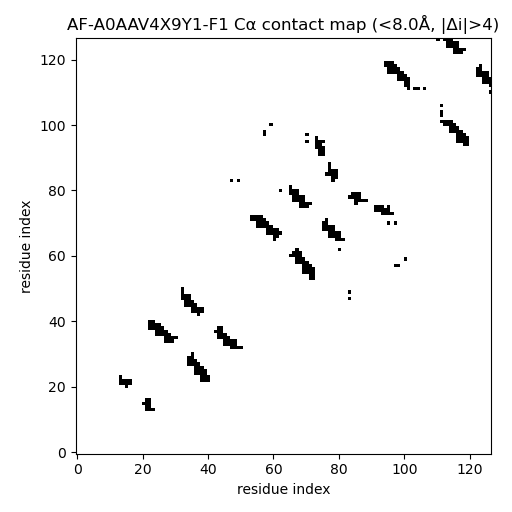 PHE A O 1
ATOM 650 N N . ASP A 1 83 ? 2.835 9.364 -2.423 1.00 84.38 83 ASP A N 1
ATOM 651 C CA . ASP A 1 83 ? 2.350 9.847 -1.122 1.00 84.38 83 ASP A CA 1
ATOM 652 C C . ASP A 1 83 ? 1.015 9.209 -0.690 1.00 84.38 83 ASP A C 1
ATOM 654 O O . ASP A 1 83 ? 0.591 9.383 0.460 1.00 84.38 83 ASP A O 1
ATOM 658 N N . LEU A 1 84 ? 0.385 8.424 -1.578 1.00 85.31 84 LEU A N 1
ATOM 659 C CA . LEU A 1 84 ? -0.947 7.835 -1.410 1.00 85.31 84 LEU A CA 1
ATOM 660 C C . LEU A 1 84 ? -2.045 8.879 -1.152 1.00 85.31 84 LEU A C 1
ATOM 662 O O . LEU A 1 84 ? -3.086 8.556 -0.573 1.00 85.31 84 LEU A O 1
ATOM 666 N N . GLU A 1 85 ? -1.843 10.123 -1.587 1.00 86.88 85 GLU A N 1
ATOM 667 C CA . GLU A 1 85 ? -2.865 11.159 -1.526 1.00 86.88 85 GLU A CA 1
ATOM 668 C C . GLU A 1 85 ? -3.896 10.978 -2.640 1.00 86.88 85 GLU A C 1
ATOM 670 O O . GLU A 1 85 ? -3.584 10.567 -3.762 1.00 86.88 85 GLU A O 1
ATOM 675 N N . VAL A 1 86 ? -5.157 11.282 -2.323 1.00 86.31 86 VAL A N 1
ATOM 676 C CA . VAL A 1 86 ? -6.249 11.218 -3.297 1.00 86.31 86 VAL A CA 1
ATOM 677 C C . VAL A 1 86 ? -6.043 12.307 -4.333 1.00 86.31 86 VAL A C 1
ATOM 679 O O . VAL A 1 86 ? -6.066 13.491 -4.010 1.00 86.31 86 VAL A O 1
ATOM 682 N N . ILE A 1 87 ? -5.904 11.901 -5.591 1.00 85.56 87 ILE A N 1
ATOM 683 C CA . ILE A 1 87 ? -5.890 12.823 -6.715 1.00 85.56 87 ILE A CA 1
ATOM 684 C C . ILE A 1 87 ? -7.352 13.141 -7.039 1.00 85.56 87 ILE A C 1
ATOM 686 O O . ILE A 1 87 ? -8.093 12.239 -7.444 1.00 85.56 87 ILE A O 1
ATOM 690 N N . PRO A 1 88 ? -7.798 14.402 -6.898 1.00 71.75 88 PRO A N 1
ATOM 691 C CA . PRO A 1 88 ? -9.139 14.812 -7.286 1.00 71.75 88 PRO A CA 1
ATOM 692 C C . PRO A 1 88 ? -9.213 14.890 -8.816 1.00 71.75 88 PRO A C 1
ATOM 694 O O . PRO A 1 88 ? -9.185 15.962 -9.409 1.00 71.75 88 PRO A O 1
ATOM 697 N N . SER A 1 89 ? -9.250 13.742 -9.488 1.00 58.38 89 SER A N 1
ATOM 698 C CA . SER A 1 89 ? -9.460 13.675 -10.931 1.00 58.38 89 SER A CA 1
ATOM 699 C C . SER A 1 89 ? -10.335 12.483 -11.284 1.00 58.38 89 SER A C 1
ATOM 701 O O . SER A 1 89 ? -10.193 11.418 -10.688 1.00 58.38 89 SER A O 1
ATOM 703 N N . MET A 1 90 ? -11.173 12.708 -12.296 1.00 53.66 90 MET A N 1
ATOM 704 C CA . MET A 1 90 ? -12.297 11.909 -12.787 1.00 53.66 90 MET A CA 1
ATOM 705 C C . MET A 1 90 ? -13.591 12.067 -11.997 1.00 53.66 90 MET A C 1
ATOM 707 O O . MET A 1 90 ? -13.668 11.912 -10.781 1.00 53.66 90 MET A O 1
ATOM 711 N N . THR A 1 91 ? -14.628 12.385 -12.765 1.00 54.22 91 THR A N 1
ATOM 712 C CA . THR A 1 91 ? -16.047 12.252 -12.451 1.00 54.22 91 THR A CA 1
ATOM 713 C C . THR A 1 91 ? -16.272 11.097 -11.483 1.00 54.22 91 THR A C 1
ATOM 715 O O . THR A 1 91 ? -15.843 9.977 -11.746 1.00 54.22 91 THR A O 1
ATOM 718 N N . LYS A 1 92 ? -16.923 11.381 -10.350 1.00 57.22 92 LYS A N 1
ATOM 719 C CA . LYS A 1 92 ? -17.190 10.419 -9.277 1.00 57.22 92 LYS A CA 1
ATOM 720 C C . LYS A 1 92 ? -18.065 9.282 -9.807 1.00 57.22 92 LYS A C 1
ATOM 722 O O . LYS A 1 92 ? -19.289 9.356 -9.743 1.00 57.22 92 LYS A O 1
ATOM 727 N N . LEU A 1 93 ? -17.424 8.262 -10.363 1.00 65.81 93 LEU A N 1
ATOM 728 C CA . LEU A 1 93 ? -18.063 7.053 -10.852 1.00 65.81 93 LEU A CA 1
ATOM 729 C C . LEU A 1 93 ? -18.488 6.234 -9.636 1.00 65.81 93 LEU A C 1
ATOM 731 O O . LEU A 1 93 ? -17.671 5.897 -8.776 1.00 65.81 93 LEU A O 1
ATOM 735 N N . LYS A 1 94 ? -19.794 5.998 -9.549 1.00 68.50 94 LYS A N 1
ATOM 736 C CA . LYS A 1 94 ? -20.450 5.194 -8.518 1.00 68.50 94 LYS A CA 1
ATOM 737 C C . LYS A 1 94 ? -21.072 3.974 -9.188 1.00 68.50 94 LYS A C 1
ATOM 739 O O . LYS A 1 94 ? -21.436 4.068 -10.353 1.00 68.50 94 LYS A O 1
ATOM 744 N N . GLY A 1 95 ? -21.223 2.882 -8.446 1.00 71.50 95 GLY A N 1
ATOM 745 C CA . GLY A 1 95 ? -21.805 1.636 -8.964 1.00 71.50 95 GLY A CA 1
ATOM 746 C C . GLY A 1 95 ? -20.806 0.743 -9.703 1.00 71.50 95 GLY A C 1
ATOM 747 O O . GLY A 1 95 ? -21.182 -0.268 -10.272 1.00 71.50 95 GLY A O 1
ATOM 748 N N . VAL A 1 96 ? -19.513 1.075 -9.675 1.00 78.62 96 VAL A N 1
ATOM 749 C CA . VAL A 1 96 ? -18.494 0.283 -10.373 1.00 78.62 96 VAL A CA 1
ATOM 750 C C . VAL A 1 96 ? -18.299 -1.053 -9.653 1.00 78.62 96 VAL A C 1
ATOM 752 O O . VAL A 1 96 ? -17.878 -1.075 -8.497 1.00 78.62 96 VAL A O 1
ATOM 755 N N . SER A 1 97 ? -18.554 -2.175 -10.326 1.00 80.44 97 SER A N 1
ATOM 756 C CA . SER A 1 97 ? -18.348 -3.511 -9.749 1.00 80.44 97 SER A CA 1
ATOM 757 C C . SER A 1 97 ? -16.928 -4.027 -9.984 1.00 80.44 97 SER A C 1
ATOM 759 O O . SER A 1 97 ? -16.378 -4.743 -9.147 1.00 80.44 97 SER A O 1
ATOM 761 N N . CYS A 1 98 ? -16.306 -3.650 -11.105 1.00 77.75 98 CYS A N 1
ATOM 762 C CA . CYS A 1 98 ? -14.911 -3.957 -11.413 1.00 77.75 98 CYS A CA 1
ATOM 763 C C . CYS A 1 98 ? -14.338 -3.018 -12.487 1.00 77.75 98 CYS A C 1
ATOM 765 O O . CYS A 1 98 ? -15.058 -2.264 -13.145 1.00 77.75 98 CYS A O 1
ATOM 767 N N . PHE A 1 99 ? -13.016 -3.061 -12.658 1.00 81.88 99 PHE A N 1
ATOM 768 C CA . PHE A 1 99 ? -12.332 -2.361 -13.740 1.00 81.88 99 PHE A CA 1
ATOM 769 C C . PHE A 1 99 ? -11.142 -3.177 -14.254 1.00 81.88 99 PHE A C 1
ATOM 771 O O . PHE A 1 99 ? -10.607 -4.026 -13.541 1.00 81.88 99 PHE A O 1
ATOM 778 N N . CYS A 1 100 ? -10.703 -2.930 -15.484 1.00 76.56 100 CYS A N 1
ATOM 779 C CA . CYS A 1 100 ? -9.478 -3.521 -16.021 1.00 76.56 100 CYS A CA 1
ATOM 780 C C . CYS A 1 100 ? -8.591 -2.461 -16.673 1.00 76.56 100 CYS A C 1
ATOM 782 O O . CYS A 1 100 ? -9.075 -1.416 -17.107 1.00 76.56 100 CYS A O 1
ATOM 784 N N . LEU A 1 101 ? -7.285 -2.731 -16.706 1.00 75.44 101 LEU A N 1
ATOM 785 C CA . LEU A 1 101 ? -6.297 -1.904 -17.391 1.00 75.44 101 LEU A CA 1
ATOM 786 C C . LEU A 1 101 ? -5.887 -2.590 -18.692 1.00 75.44 101 LEU A C 1
ATOM 788 O O . LEU A 1 101 ? -5.670 -3.801 -18.697 1.00 75.44 101 LEU A O 1
ATOM 792 N N . ASN A 1 102 ? -5.750 -1.823 -19.773 1.00 69.94 102 ASN A N 1
ATOM 793 C CA . ASN A 1 102 ? -5.046 -2.306 -20.953 1.00 69.94 102 ASN A CA 1
ATOM 794 C C . ASN A 1 102 ? -3.534 -2.176 -20.731 1.00 69.94 102 ASN A C 1
ATOM 796 O O . ASN A 1 102 ? -2.995 -1.074 -20.721 1.00 69.94 102 ASN A O 1
ATOM 800 N N . GLU A 1 103 ? -2.854 -3.305 -20.564 1.00 65.00 103 GLU A N 1
ATOM 801 C CA . GLU A 1 103 ? -1.403 -3.357 -20.357 1.00 65.00 103 GLU A CA 1
ATOM 802 C C . GLU A 1 103 ? -0.619 -3.431 -21.681 1.00 65.00 103 GLU A C 1
ATOM 804 O O . GLU A 1 103 ? 0.600 -3.562 -21.648 1.00 65.00 103 GLU A O 1
ATOM 809 N N . ASN A 1 104 ? -1.288 -3.342 -22.843 1.00 60.12 104 ASN A N 1
ATOM 810 C CA . ASN A 1 104 ? -0.642 -3.422 -24.154 1.00 60.12 104 ASN A CA 1
ATOM 811 C C . ASN A 1 104 ? -0.374 -2.023 -24.764 1.00 60.12 104 ASN A C 1
ATOM 813 O O . ASN A 1 104 ? -1.303 -1.417 -25.314 1.00 60.12 104 ASN A O 1
ATOM 817 N N . PRO A 1 105 ? 0.870 -1.501 -24.703 1.00 52.56 105 PRO A N 1
ATOM 818 C CA . PRO A 1 105 ? 1.255 -0.221 -25.297 1.00 52.56 105 PRO A CA 1
ATOM 819 C C . PRO A 1 105 ? 1.482 -0.287 -26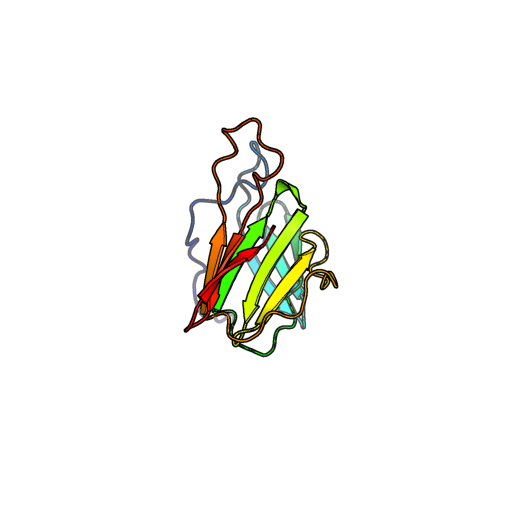.813 1.00 52.56 105 PRO A C 1
ATOM 821 O O . PRO A 1 105 ? 1.775 0.738 -27.428 1.00 52.56 105 PRO A O 1
ATOM 824 N N . GLU A 1 106 ? 1.343 -1.458 -27.439 1.00 49.81 106 GLU A N 1
ATOM 825 C CA . GLU A 1 106 ? 1.565 -1.623 -28.874 1.00 49.81 106 GLU A CA 1
ATOM 826 C C . GLU A 1 106 ? 0.367 -1.160 -29.700 1.00 49.81 106 GLU A C 1
ATOM 828 O O . GLU A 1 106 ? -0.368 -1.943 -30.281 1.00 49.81 106 GLU A O 1
ATOM 833 N N . THR A 1 107 ? 0.159 0.146 -29.767 1.00 47.78 107 THR A N 1
ATOM 834 C CA . THR A 1 107 ? -0.261 0.815 -31.000 1.00 47.78 107 THR A CA 1
ATOM 835 C C . THR A 1 107 ? 0.112 2.280 -30.859 1.00 47.78 107 THR A C 1
ATOM 837 O O . THR A 1 107 ? 0.039 2.847 -29.775 1.00 47.78 107 THR A O 1
ATOM 840 N N . ASN A 1 108 ? 0.509 2.900 -31.964 1.00 46.62 108 ASN A N 1
ATOM 841 C CA . ASN A 1 108 ? 0.897 4.306 -32.095 1.00 46.62 108 ASN A CA 1
ATOM 842 C C . ASN A 1 108 ? -0.313 5.260 -31.901 1.00 46.62 108 ASN A C 1
ATOM 844 O O . ASN A 1 108 ? -0.564 6.160 -32.697 1.00 46.62 108 ASN A O 1
ATOM 848 N N . ASN A 1 109 ? -1.138 4.981 -30.893 1.00 47.81 109 ASN A N 1
ATOM 849 C CA . ASN A 1 109 ? -2.457 5.523 -30.653 1.00 47.81 109 ASN A CA 1
ATOM 850 C C . ASN A 1 109 ? -2.399 6.294 -29.323 1.00 47.81 109 ASN A C 1
ATOM 852 O O . ASN A 1 109 ? -2.036 5.704 -28.307 1.00 47.81 109 ASN A O 1
ATOM 856 N N . PRO A 1 110 ? -2.762 7.584 -29.268 1.00 48.19 110 PRO A N 1
ATOM 857 C CA . PRO A 1 110 ? -2.694 8.407 -28.050 1.00 48.19 110 PRO A CA 1
ATOM 858 C C . PRO A 1 110 ? -3.645 7.967 -26.907 1.00 48.19 110 PRO A C 1
ATOM 860 O O . PRO A 1 110 ? -3.868 8.714 -25.962 1.00 48.19 110 PRO A O 1
ATOM 863 N N . LEU A 1 111 ? -4.208 6.756 -26.981 1.00 44.03 111 LEU A N 1
ATOM 864 C CA . LEU A 1 111 ? -5.284 6.205 -26.152 1.00 44.03 111 LEU A CA 1
ATOM 865 C C . LEU A 1 111 ? -4.868 4.930 -25.380 1.00 44.03 111 LEU A C 1
ATOM 867 O O . LEU A 1 111 ? -5.726 4.145 -24.981 1.00 44.03 111 LEU A O 1
ATOM 871 N N . VAL A 1 112 ? -3.563 4.694 -25.199 1.00 46.38 112 VAL A N 1
ATOM 872 C CA . VAL A 1 112 ? -2.991 3.470 -24.593 1.00 46.38 112 VAL A CA 1
ATOM 873 C C . VAL A 1 112 ? -3.393 3.255 -23.121 1.00 46.38 112 VAL A C 1
ATOM 875 O O . VAL A 1 112 ? -3.461 2.113 -22.678 1.00 46.38 112 VAL A O 1
ATOM 878 N N . TRP A 1 113 ? -3.763 4.306 -22.380 1.00 49.44 113 TRP A N 1
ATOM 879 C CA . TRP A 1 113 ? -4.079 4.239 -20.939 1.00 49.44 113 TRP A CA 1
ATOM 880 C C . TRP A 1 113 ? -5.573 4.094 -20.608 1.00 49.44 113 TRP A C 1
ATOM 882 O O . TRP A 1 113 ? -6.027 4.580 -19.573 1.00 49.44 113 TRP A O 1
ATOM 892 N N . LYS A 1 114 ? -6.352 3.423 -21.461 1.00 53.59 114 LYS A N 1
ATOM 893 C CA . LYS A 1 114 ? -7.781 3.195 -21.202 1.00 53.59 114 LYS A CA 1
ATOM 894 C C . LYS A 1 114 ? -7.992 2.162 -20.098 1.00 53.59 114 LYS A C 1
ATOM 896 O O . LYS A 1 114 ? -7.434 1.063 -20.141 1.00 53.59 114 LYS A O 1
ATOM 901 N N . TYR A 1 115 ? -8.864 2.490 -19.153 1.00 58.25 115 TYR A N 1
ATOM 902 C CA . TYR A 1 115 ? -9.444 1.540 -18.210 1.00 58.25 115 TYR A CA 1
ATOM 903 C C . TYR A 1 115 ? -10.917 1.341 -18.567 1.00 58.25 115 TYR A C 1
ATOM 905 O O . TYR A 1 115 ? -11.649 2.300 -18.823 1.00 58.25 115 TYR A O 1
ATOM 913 N N . ALA A 1 116 ? -11.350 0.082 -18.635 1.00 54.50 116 ALA A N 1
ATOM 914 C CA . ALA A 1 116 ? -12.759 -0.236 -18.828 1.00 54.50 116 ALA A CA 1
ATOM 915 C C . ALA A 1 116 ? -13.414 -0.392 -17.458 1.00 54.50 116 ALA A C 1
ATOM 917 O O . ALA A 1 116 ? -12.888 -1.092 -16.591 1.00 54.50 116 ALA A O 1
ATOM 918 N N . LEU A 1 117 ? -14.546 0.278 -17.271 1.00 60.62 117 LEU A N 1
ATOM 919 C CA . LEU A 1 117 ? -15.368 0.201 -16.073 1.00 60.62 117 LEU A CA 1
ATOM 920 C C . LEU A 1 117 ? -16.602 -0.623 -16.406 1.00 60.62 117 LEU A C 1
ATOM 922 O O . LEU A 1 117 ? -17.299 -0.346 -17.384 1.00 60.62 117 LEU A O 1
ATOM 926 N N . LEU A 1 118 ? -16.859 -1.631 -15.587 1.00 55.94 118 LEU A N 1
ATOM 927 C CA . LEU A 1 118 ? -18.087 -2.406 -15.644 1.00 55.94 118 LEU A CA 1
ATOM 928 C C . LEU A 1 118 ? -18.987 -1.890 -14.519 1.00 55.94 118 LEU A C 1
ATOM 930 O O . LEU A 1 118 ? -18.663 -2.030 -13.337 1.00 55.94 118 LEU A O 1
ATOM 934 N N . ASP A 1 119 ? -20.066 -1.220 -14.911 1.00 57.31 119 ASP A N 1
ATOM 935 C CA . ASP A 1 119 ? -21.243 -0.992 -14.071 1.00 57.31 119 ASP A CA 1
ATOM 936 C C . ASP A 1 119 ? -22.272 -2.083 -14.411 1.00 57.31 119 ASP A C 1
ATOM 938 O O . ASP A 1 119 ? -22.262 -2.616 -15.525 1.00 57.31 119 ASP A O 1
ATOM 942 N N . GLU A 1 120 ? -23.177 -2.404 -13.487 1.00 51.06 120 GLU A N 1
ATOM 943 C CA . GLU A 1 120 ? -24.181 -3.476 -13.609 1.00 51.06 120 GLU A CA 1
ATOM 944 C C . GLU A 1 120 ? -25.070 -3.339 -14.863 1.00 51.06 120 GLU A C 1
ATOM 946 O O . GLU A 1 120 ? -25.711 -4.303 -15.276 1.00 51.06 120 GLU A O 1
ATOM 951 N N . ASN A 1 121 ? -25.078 -2.161 -15.502 1.00 44.84 121 ASN A N 1
ATOM 952 C CA . ASN A 1 121 ? -25.886 -1.855 -16.681 1.00 44.84 121 ASN A CA 1
ATOM 953 C C . ASN A 1 121 ? -25.116 -1.285 -17.891 1.00 44.84 121 ASN A C 1
ATOM 955 O O . ASN A 1 121 ? -25.755 -1.042 -18.910 1.00 44.84 121 ASN A O 1
ATOM 959 N N . ASN A 1 122 ? -23.796 -1.036 -17.827 1.00 49.00 122 ASN A N 1
ATOM 960 C CA . ASN A 1 122 ? -23.038 -0.464 -18.958 1.00 49.00 122 ASN A CA 1
ATOM 961 C C . ASN A 1 122 ? -21.514 -0.690 -18.862 1.00 49.00 122 ASN A C 1
ATOM 963 O O . ASN A 1 122 ? -20.896 -0.429 -17.831 1.00 49.00 122 ASN A O 1
ATOM 967 N N . CYS A 1 123 ? -20.885 -1.065 -19.985 1.00 49.88 123 CYS A N 1
ATOM 968 C CA . CYS A 1 123 ? -19.431 -0.978 -20.166 1.00 49.88 123 CYS A CA 1
ATOM 969 C C . CYS A 1 123 ? -19.047 0.471 -20.491 1.00 49.88 123 CYS A C 1
ATOM 971 O O . CYS A 1 123 ? -19.189 0.916 -21.633 1.00 49.88 123 CYS A O 1
ATOM 973 N N . LEU A 1 124 ? -18.546 1.215 -19.508 1.00 54.31 124 LEU A N 1
ATOM 974 C CA . LEU A 1 124 ? -18.024 2.561 -19.726 1.00 54.31 124 LEU A CA 1
ATOM 975 C C . LEU A 1 124 ? -16.522 2.475 -20.019 1.00 54.31 124 LEU A C 1
ATOM 977 O O . LEU A 1 124 ? -15.714 2.152 -19.149 1.00 54.31 124 LEU A O 1
ATOM 981 N N . TYR A 1 125 ? -16.137 2.783 -21.258 1.00 49.19 125 TYR A N 1
ATOM 982 C CA . TYR A 1 125 ? -14.744 3.069 -21.600 1.00 49.19 125 TYR A CA 1
ATOM 983 C C . TYR A 1 125 ? -14.417 4.486 -21.131 1.00 49.19 125 TYR A C 1
ATOM 985 O O . TYR A 1 125 ? -14.920 5.456 -21.699 1.00 49.19 125 TYR A O 1
ATOM 993 N N . ALA A 1 126 ? -13.586 4.613 -20.102 1.00 51.31 126 ALA A N 1
ATOM 994 C CA . ALA A 1 126 ? -13.071 5.905 -19.675 1.00 51.31 126 ALA A CA 1
ATOM 995 C C . ALA A 1 126 ? -11.716 6.171 -20.361 1.00 51.31 126 ALA A C 1
ATOM 997 O O . ALA A 1 126 ? -10.896 5.259 -20.505 1.00 51.31 126 ALA A O 1
ATOM 998 N N . MET A 1 127 ? -11.563 7.399 -20.877 1.00 43.47 127 MET A N 1
ATOM 999 C CA . MET A 1 127 ? -10.404 7.873 -21.651 1.00 43.47 127 MET A CA 1
ATOM 1000 C C . MET A 1 127 ? -9.120 7.926 -20.827 1.00 43.47 127 MET A C 1
ATOM 1002 O O . MET A 1 127 ? -9.197 8.256 -19.617 1.00 43.47 127 MET A O 1
#

Sequence (127 aa):
MTVKAFDLVPAVERVSWTDKVKTVVECLESCGKNLYVGTQECFVIHYKYLEIKKPITLLKALSALNRILVLCDGNLIVLNMFDLEVIPSMTKLKGVSCFCLNENPETNNPLVWKYALLDENNCLYAM

InterPro domains:
  IPR032914 Vam6/VPS39/TRAP1 family [PTHR12894] (3-107)

Solvent-accessible surface area (backbone atoms only — not comparable to full-atom values): 8169 Å² total; per-residue (Å²): 138,85,85,80,90,74,81,92,71,78,91,57,87,63,67,52,90,45,103,82,46,81,54,47,80,73,47,76,50,78,57,93,59,35,39,38,37,34,31,75,85,75,48,75,46,81,45,72,64,76,92,67,94,60,68,73,80,44,76,50,78,39,71,94,74,46,30,29,44,36,33,36,88,28,30,69,45,39,24,33,66,88,79,63,46,76,47,96,65,76,83,85,51,68,58,42,78,50,71,49,74,54,86,64,70,88,55,103,50,102,67,47,77,33,36,42,34,36,36,98,86,47,81,44,76,45,121

Organism: Caerostris extrusa (NCBI:txid172846)

pLDDT: mean 71.02, std 17.02, range [39.12, 93.31]

Nearest PDB structures (foldseek):
  4zb4-assembly2_B  TM=4.315E-01  e=3.188E-01  Saccharomyces cerevisiae S288C
  5yp4-assembly2_D  TM=4.903E-01  e=7.164E-01  Pseudoxanthomonas mexicana
  7kzt-assembly1_B  TM=4.493E-01  e=7.164E-01  Homo sapiens
  5yp1-assembly2_D  TM=5.126E-01  e=2.763E+00  Pseudoxanthomonas mexicana
  1zvr-assembly1_A  TM=4.468E-01  e=3.819E+00  Homo sapiens